Protein AF-A0A5C3NN09-F1 (afdb_monomer_lite)

Secondary structure (DSSP, 8-state):
-PPPP-S-HHHHHHHHHHHHHHHHHT-----HHHHHHHHHHHHHHHTT-HHHHHHHHHHHHHHHHHHHHHHHHHHHIIIIIIHHH--HHHHHHHHHHHHHHHHHHHHHHHHHHHHH-

Structure (mmCIF, N/CA/C/O backbone):
data_AF-A0A5C3NN09-F1
#
_entry.id   AF-A0A5C3NN09-F1
#
loop_
_atom_site.group_PDB
_atom_site.id
_atom_site.type_symbol
_atom_site.label_atom_id
_atom_site.label_alt_id
_atom_site.label_comp_id
_atom_site.label_asym_id
_atom_site.label_entity_id
_atom_site.label_seq_id
_atom_site.pdbx_PDB_ins_code
_atom_site.Cartn_x
_atom_site.Cartn_y
_atom_site.Cartn_z
_atom_site.occupancy
_atom_site.B_iso_or_equiv
_atom_site.auth_seq_id
_atom_site.auth_comp_id
_atom_site.auth_asym_id
_atom_site.auth_atom_id
_atom_site.pdbx_PDB_model_num
ATOM 1 N N . ILE A 1 1 ? 0.045 10.776 -5.995 1.00 55.53 1 ILE A N 1
ATOM 2 C CA . ILE A 1 1 ? 0.591 11.034 -7.346 1.00 55.53 1 ILE A CA 1
ATOM 3 C C . ILE A 1 1 ? 0.920 9.668 -7.919 1.00 55.53 1 ILE A C 1
ATOM 5 O O . ILE A 1 1 ? 1.616 8.939 -7.217 1.00 55.53 1 ILE A O 1
ATOM 9 N N . PRO A 1 2 ? 0.365 9.298 -9.083 1.00 76.50 2 PRO A N 1
ATOM 10 C CA . PRO A 1 2 ? 0.706 8.042 -9.744 1.00 76.50 2 PRO A CA 1
ATOM 11 C C . PRO A 1 2 ? 2.210 7.989 -10.040 1.00 76.50 2 PRO A C 1
ATOM 13 O O . PRO A 1 2 ? 2.828 9.029 -10.286 1.00 76.50 2 PRO A O 1
ATOM 16 N N . ILE A 1 3 ? 2.799 6.794 -9.996 1.00 85.06 3 ILE A N 1
ATOM 17 C CA . ILE A 1 3 ? 4.133 6.551 -10.538 1.00 85.06 3 ILE A CA 1
ATOM 18 C C . ILE A 1 3 ? 4.128 7.056 -11.984 1.00 85.06 3 ILE A C 1
ATOM 20 O O . ILE A 1 3 ? 3.257 6.661 -12.762 1.00 85.06 3 ILE A O 1
ATOM 24 N N . PRO A 1 4 ? 5.021 7.981 -12.350 1.00 85.06 4 PRO A N 1
ATOM 25 C CA . PRO A 1 4 ? 4.963 8.588 -13.667 1.00 85.06 4 PRO A CA 1
ATOM 26 C C . PRO A 1 4 ? 5.201 7.558 -14.768 1.00 85.06 4 PRO A C 1
ATOM 28 O O . PRO A 1 4 ? 6.046 6.677 -14.627 1.00 85.06 4 PRO A O 1
ATOM 31 N N . LEU A 1 5 ? 4.472 7.691 -15.871 1.00 85.50 5 LEU A N 1
ATOM 32 C CA . LEU A 1 5 ? 4.677 6.846 -17.040 1.00 85.50 5 LEU A CA 1
ATOM 33 C C . LEU A 1 5 ? 5.894 7.318 -17.835 1.00 85.50 5 LEU A C 1
ATOM 35 O O . LEU A 1 5 ? 6.319 8.472 -17.742 1.00 85.50 5 LEU A O 1
ATOM 39 N N . THR A 1 6 ? 6.424 6.420 -18.656 1.00 79.50 6 THR A N 1
ATOM 40 C CA . THR A 1 6 ? 7.497 6.734 -19.601 1.00 79.50 6 THR A CA 1
ATOM 41 C C . THR A 1 6 ? 7.031 6.488 -21.031 1.00 79.50 6 THR A C 1
ATOM 43 O O . THR A 1 6 ? 6.105 5.698 -21.238 1.00 79.50 6 THR A O 1
A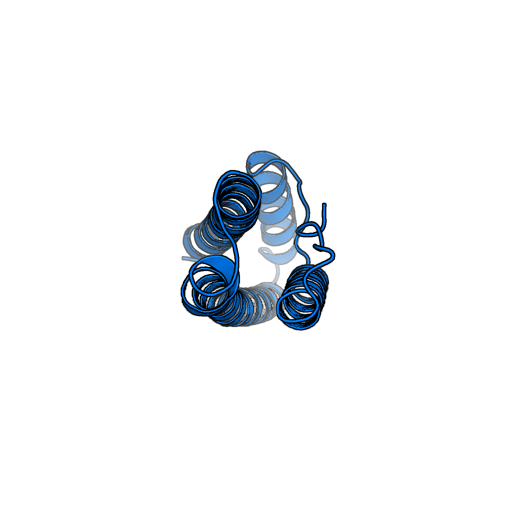TOM 46 N N . PRO A 1 7 ? 7.697 7.100 -22.025 1.00 76.94 7 PRO A N 1
ATOM 47 C CA . PRO A 1 7 ? 7.468 6.778 -23.429 1.00 76.94 7 PRO A CA 1
ATOM 48 C C . PRO A 1 7 ? 8.008 5.396 -23.834 1.00 76.94 7 PRO A C 1
ATOM 50 O O . PRO A 1 7 ? 7.769 4.963 -24.960 1.00 76.94 7 PRO A O 1
ATOM 53 N N . ASN A 1 8 ? 8.750 4.698 -22.964 1.00 80.38 8 ASN A N 1
ATOM 54 C CA . ASN A 1 8 ? 9.213 3.349 -23.255 1.00 80.38 8 ASN A CA 1
ATOM 55 C C . ASN A 1 8 ? 8.046 2.361 -23.099 1.00 80.38 8 ASN A C 1
ATOM 57 O O . ASN A 1 8 ? 7.681 1.952 -21.999 1.00 80.38 8 ASN A O 1
ATOM 61 N N . VAL A 1 9 ? 7.503 1.947 -24.244 1.00 78.19 9 VAL A N 1
ATOM 62 C CA . VAL A 1 9 ? 6.335 1.061 -24.360 1.00 78.19 9 VAL A CA 1
ATOM 63 C C . VAL A 1 9 ? 6.478 -0.267 -23.616 1.00 78.19 9 VAL A C 1
ATOM 65 O O . VAL A 1 9 ? 5.471 -0.838 -23.207 1.00 78.19 9 VAL A O 1
ATOM 68 N N . LYS A 1 10 ? 7.710 -0.754 -23.400 1.00 79.62 10 LYS A N 1
ATOM 69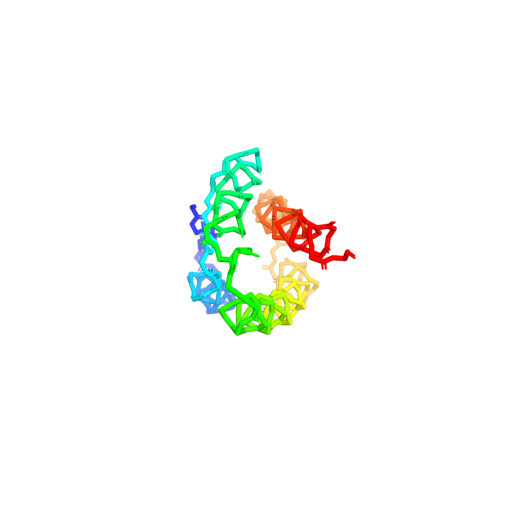 C CA . LYS A 1 10 ? 7.955 -2.003 -22.662 1.00 79.62 10 LYS A CA 1
ATOM 70 C C . LYS A 1 10 ? 7.673 -1.871 -21.167 1.00 79.62 10 LYS A C 1
ATOM 72 O O . LYS A 1 10 ? 7.406 -2.872 -20.514 1.00 79.62 10 LYS A O 1
ATOM 77 N N . ILE A 1 11 ? 7.715 -0.650 -20.637 1.00 83.69 11 ILE A N 1
ATOM 78 C CA . ILE A 1 11 ? 7.532 -0.377 -19.208 1.00 83.69 11 ILE A CA 1
ATOM 79 C C . ILE A 1 11 ? 6.259 0.419 -18.916 1.00 83.69 11 ILE A C 1
ATOM 81 O O . ILE A 1 11 ? 5.820 0.462 -17.772 1.00 83.69 11 ILE A O 1
ATOM 85 N N . THR A 1 12 ? 5.627 1.017 -19.932 1.00 88.12 12 THR A N 1
ATOM 86 C CA . THR A 1 12 ? 4.365 1.753 -19.772 1.00 88.12 12 THR A CA 1
ATOM 87 C C . THR A 1 12 ? 3.263 0.868 -19.190 1.00 88.12 12 THR A C 1
ATOM 89 O O . THR A 1 12 ? 2.701 1.227 -18.161 1.00 88.12 12 THR A O 1
ATOM 92 N N . ALA A 1 13 ? 3.005 -0.305 -19.778 1.00 88.19 13 ALA A N 1
ATOM 93 C CA . ALA A 1 13 ? 1.940 -1.197 -19.311 1.00 88.19 13 ALA A CA 1
ATOM 94 C C . ALA A 1 13 ? 2.165 -1.716 -17.869 1.00 88.19 13 ALA A C 1
ATOM 96 O O . ALA A 1 13 ? 1.237 -1.626 -17.062 1.00 88.19 13 ALA A O 1
ATOM 97 N N . PRO A 1 14 ? 3.377 -2.169 -17.477 1.00 88.94 14 PRO A N 1
ATOM 98 C CA . PRO A 1 14 ? 3.671 -2.478 -16.074 1.00 88.94 14 PRO A CA 1
ATOM 99 C C . PRO A 1 14 ? 3.427 -1.306 -15.111 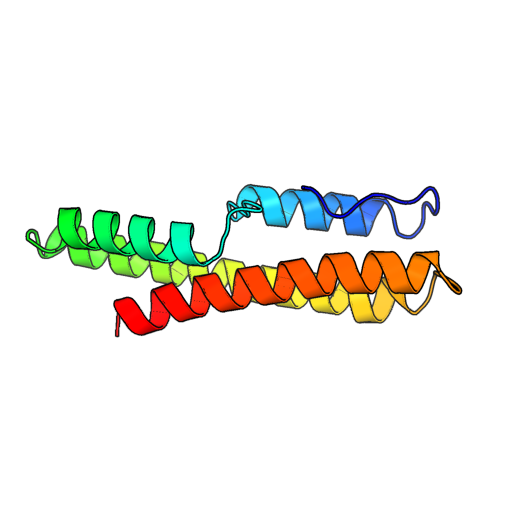1.00 88.94 14 PRO A C 1
ATOM 101 O O . PRO A 1 14 ? 2.881 -1.499 -14.027 1.00 88.94 14 PRO A O 1
ATOM 104 N N . LEU A 1 15 ? 3.795 -0.079 -15.499 1.00 90.00 15 LEU A N 1
ATOM 105 C CA . LEU A 1 15 ? 3.593 1.110 -14.663 1.00 90.00 15 LEU A CA 1
ATOM 106 C C . LEU A 1 15 ? 2.118 1.523 -14.567 1.00 90.00 15 LEU A C 1
ATOM 108 O O . LEU A 1 15 ? 1.685 2.005 -13.520 1.00 90.00 15 LEU A O 1
ATOM 112 N N . GLU A 1 16 ? 1.334 1.342 -15.629 1.00 91.69 16 GLU A N 1
ATOM 113 C CA . GLU A 1 16 ? -0.117 1.553 -15.610 1.00 91.69 16 GLU A CA 1
ATOM 114 C C . GLU A 1 16 ? -0.806 0.565 -14.672 1.00 91.69 16 GLU A C 1
ATOM 116 O O . GLU A 1 16 ? -1.559 0.991 -13.796 1.00 91.69 16 GLU A O 1
ATOM 121 N N . SER A 1 17 ? -0.472 -0.723 -14.785 1.00 91.69 17 SER A N 1
ATOM 122 C CA . SER A 1 17 ? -0.990 -1.756 -13.888 1.00 91.69 17 SER A CA 1
ATOM 123 C C . SER A 1 17 ? -0.609 -1.477 -12.432 1.00 91.69 17 SER A C 1
ATOM 125 O O . SER A 1 17 ? -1.473 -1.503 -11.557 1.00 91.69 17 SER A O 1
ATOM 127 N N . LEU A 1 18 ? 0.644 -1.094 -12.159 1.00 92.69 18 LEU A N 1
ATOM 128 C CA . LEU A 1 18 ? 1.064 -0.718 -10.807 1.00 92.69 18 LEU A CA 1
ATOM 129 C C . LEU A 1 18 ? 0.264 0.478 -10.267 1.00 92.69 18 LEU A C 1
ATOM 131 O O . LEU A 1 18 ? -0.136 0.494 -9.103 1.00 92.69 18 LEU A O 1
ATOM 135 N N . ASN A 1 19 ? 0.015 1.489 -11.099 1.00 93.12 19 ASN A N 1
ATOM 136 C CA . ASN A 1 19 ? -0.786 2.650 -10.715 1.00 93.12 19 ASN A CA 1
ATOM 137 C C . ASN A 1 19 ? -2.247 2.306 -10.426 1.00 93.12 19 ASN A C 1
ATOM 139 O O . ASN A 1 19 ? -2.859 2.925 -9.551 1.00 93.12 19 ASN A O 1
ATOM 143 N N . GLU A 1 20 ? -2.811 1.355 -11.162 1.00 92.88 20 GLU A N 1
ATOM 144 C CA . GLU A 1 20 ? -4.145 0.833 -10.901 1.00 92.88 20 GLU A CA 1
ATOM 145 C C . GLU A 1 20 ? -4.186 0.077 -9.571 1.00 92.88 20 GLU A C 1
ATOM 147 O O . GLU A 1 20 ? -5.015 0.402 -8.721 1.00 92.88 20 GLU A O 1
ATOM 152 N N . SER A 1 21 ? -3.233 -0.825 -9.322 1.00 93.31 21 SER A N 1
ATOM 153 C CA . SER A 1 21 ? -3.133 -1.552 -8.051 1.00 93.31 21 SER A CA 1
ATOM 154 C C . SER A 1 21 ? -2.957 -0.606 -6.860 1.00 93.31 21 SER A C 1
ATOM 156 O O . SER A 1 21 ? -3.655 -0.735 -5.856 1.00 93.31 21 SER A O 1
ATOM 158 N N . LEU A 1 22 ? -2.111 0.423 -6.995 1.00 93.38 22 LEU A N 1
ATOM 159 C CA . LEU A 1 22 ? -1.960 1.486 -5.996 1.00 93.38 22 LEU A CA 1
ATOM 160 C C . LEU A 1 22 ? -3.286 2.188 -5.695 1.00 93.38 22 LEU A C 1
ATOM 162 O O . LEU A 1 22 ? -3.613 2.448 -4.537 1.00 93.38 22 LEU A O 1
ATOM 166 N N . ARG A 1 23 ? -4.053 2.518 -6.737 1.00 92.88 23 ARG A N 1
ATOM 167 C CA . ARG A 1 23 ? -5.346 3.189 -6.590 1.00 92.88 23 ARG A CA 1
ATOM 168 C C . ARG A 1 23 ? -6.367 2.286 -5.908 1.00 92.88 23 ARG A C 1
ATOM 170 O O . ARG A 1 23 ? -7.042 2.756 -4.997 1.00 92.88 23 ARG A O 1
ATOM 177 N N . ASN A 1 24 ? -6.447 1.024 -6.316 1.00 92.44 24 ASN A N 1
ATOM 178 C CA . ASN A 1 24 ? -7.384 0.047 -5.763 1.00 92.44 24 ASN A CA 1
ATOM 179 C C . ASN A 1 24 ? -7.096 -0.244 -4.288 1.00 92.44 24 ASN A C 1
ATOM 181 O O . ASN A 1 24 ? -8.024 -0.373 -3.497 1.00 92.44 24 ASN A O 1
ATOM 185 N N . TRP A 1 25 ? -5.821 -0.249 -3.898 1.00 94.31 25 TRP A N 1
ATOM 186 C CA . TRP A 1 25 ? -5.415 -0.376 -2.499 1.00 94.31 25 TRP A CA 1
ATOM 187 C C . TRP A 1 25 ? -5.718 0.879 -1.653 1.00 94.31 25 TRP A C 1
ATOM 189 O O . TRP A 1 25 ? -5.724 0.830 -0.425 1.00 94.31 25 TRP A O 1
ATOM 199 N N . GLY A 1 26 ? -5.997 2.023 -2.289 1.00 91.25 26 GLY A N 1
ATOM 200 C CA . GLY A 1 26 ? -6.262 3.291 -1.603 1.00 91.25 26 GLY A CA 1
ATOM 201 C C . GLY A 1 26 ? -4.997 4.100 -1.305 1.00 91.25 26 GLY A C 1
ATOM 202 O O . GLY A 1 26 ? -4.959 4.887 -0.356 1.00 91.25 26 GLY A O 1
ATOM 203 N N . TYR A 1 27 ? -3.937 3.936 -2.101 1.00 89.88 27 TYR A N 1
ATOM 204 C CA . TYR A 1 27 ? -2.704 4.695 -1.924 1.00 89.88 27 TYR A CA 1
ATOM 205 C C . TYR A 1 27 ? -2.925 6.197 -2.147 1.00 89.88 27 TYR A C 1
ATOM 207 O O . TYR A 1 27 ? -3.051 6.703 -3.265 1.00 89.88 27 TYR A O 1
ATOM 215 N N . THR A 1 28 ? -2.884 6.938 -1.047 1.00 84.25 28 THR A N 1
ATOM 216 C CA . THR A 1 28 ? -2.797 8.396 -1.034 1.00 84.25 28 THR A CA 1
ATOM 217 C C . THR A 1 28 ? -1.352 8.840 -0.814 1.00 84.25 28 THR A C 1
ATOM 219 O O . THR A 1 28 ? -0.601 8.225 -0.054 1.00 84.25 28 THR A O 1
ATOM 222 N N . ASN A 1 29 ? -0.962 9.961 -1.434 1.00 75.94 29 ASN A N 1
ATOM 223 C CA . ASN A 1 29 ? 0.346 10.592 -1.196 1.00 75.94 29 ASN A CA 1
ATOM 224 C C . ASN A 1 29 ? 0.372 11.417 0.103 1.00 75.94 29 ASN A C 1
ATOM 226 O O . ASN A 1 29 ? 1.206 12.311 0.242 1.00 75.94 29 ASN A O 1
ATOM 230 N N . GLU A 1 30 ? -0.576 11.161 0.998 1.00 72.06 30 GLU A N 1
ATOM 231 C CA . GLU A 1 30 ? -0.693 11.847 2.273 1.00 72.06 30 GLU A CA 1
ATOM 232 C C . GLU A 1 30 ? 0.542 11.610 3.133 1.00 72.06 30 GLU A C 1
ATOM 234 O O . GLU A 1 30 ? 1.284 10.633 2.969 1.00 72.06 30 GLU A O 1
ATOM 239 N N . ASP A 1 31 ? 0.763 12.555 4.039 1.00 77.81 31 ASP A N 1
ATOM 240 C CA . ASP A 1 31 ? 1.799 12.434 5.042 1.00 77.81 31 ASP A CA 1
ATOM 241 C C . ASP A 1 31 ? 1.515 11.218 5.947 1.00 77.81 31 ASP A C 1
ATOM 243 O O . ASP A 1 31 ? 0.372 11.052 6.395 1.00 77.81 31 ASP A O 1
ATOM 247 N N . PRO A 1 32 ? 2.523 10.376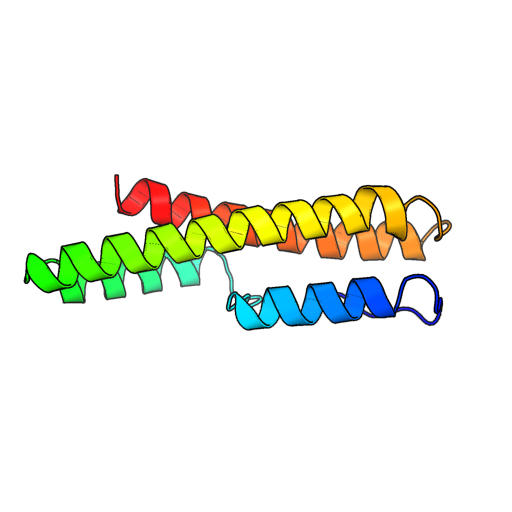 6.243 1.00 77.00 32 PRO A N 1
ATOM 248 C CA . PRO A 1 32 ? 2.365 9.209 7.108 1.00 77.00 32 PRO A CA 1
ATOM 249 C C . PRO A 1 32 ? 1.691 9.510 8.460 1.00 77.00 32 PRO A C 1
ATOM 251 O O . PRO A 1 32 ? 0.909 8.695 8.952 1.00 77.00 32 PRO A O 1
ATOM 254 N N . SER A 1 33 ? 1.901 10.705 9.033 1.00 82.25 33 SER A N 1
ATOM 255 C CA . SER A 1 33 ? 1.273 11.084 10.308 1.00 82.25 33 SER A CA 1
ATOM 256 C C . SER A 1 33 ? -0.247 11.280 10.205 1.00 82.25 33 SER A C 1
ATOM 258 O O . SER A 1 33 ? -0.981 10.990 11.156 1.00 82.25 33 SER A O 1
ATOM 260 N N . GLY A 1 34 ? -0.740 11.715 9.040 1.00 88.06 34 GLY A N 1
ATOM 261 C CA . GLY A 1 34 ? -2.168 11.883 8.770 1.00 88.06 34 GLY A CA 1
ATOM 262 C C . GLY A 1 34 ? -2.911 10.549 8.738 1.00 88.06 34 GLY A C 1
ATOM 263 O O . GLY A 1 34 ? -4.029 10.450 9.254 1.00 88.06 34 GLY A O 1
ATOM 264 N N . PHE A 1 35 ? -2.260 9.508 8.212 1.00 91.31 35 PHE A N 1
ATOM 265 C CA . PHE A 1 35 ? -2.809 8.156 8.190 1.00 91.31 35 PHE A CA 1
ATOM 266 C C . PHE A 1 35 ? -2.982 7.598 9.606 1.00 91.31 35 PHE A C 1
ATOM 268 O O . PHE A 1 35 ? -4.091 7.220 9.968 1.00 91.31 35 PHE A O 1
ATOM 275 N N . LEU A 1 36 ? -1.934 7.634 10.440 1.00 92.62 36 LEU A N 1
ATOM 276 C CA . LEU A 1 36 ? -1.994 7.118 11.816 1.00 92.62 36 LEU A CA 1
ATOM 277 C C . LEU A 1 36 ? -3.123 7.764 12.629 1.00 92.62 36 LEU A C 1
ATOM 279 O O . LEU A 1 36 ? -3.865 7.083 13.338 1.00 92.62 36 LEU A O 1
ATOM 283 N N . LYS A 1 37 ? -3.269 9.089 12.525 1.00 92.69 37 LYS A N 1
ATOM 284 C CA . LYS A 1 37 ? -4.332 9.819 13.225 1.00 92.69 37 LYS A CA 1
ATOM 285 C C . LYS A 1 37 ? -5.724 9.383 12.762 1.00 92.69 37 LYS A C 1
ATOM 287 O O . LYS A 1 37 ? -6.616 9.231 13.596 1.00 92.69 37 LYS A O 1
ATOM 292 N N . SER A 1 38 ? -5.906 9.200 11.457 1.00 92.50 38 SER A N 1
ATOM 293 C CA . SER A 1 38 ? -7.185 8.784 10.870 1.00 92.50 38 SER A CA 1
ATOM 294 C C . SER A 1 38 ? -7.519 7.342 11.247 1.00 92.50 38 SER A C 1
ATOM 296 O O . SER A 1 38 ? -8.612 7.088 11.744 1.00 92.50 38 SER A O 1
ATOM 298 N N . PHE A 1 39 ? -6.539 6.442 11.161 1.00 94.50 39 PHE A N 1
ATOM 299 C CA . PHE A 1 39 ? -6.685 5.045 11.553 1.00 94.50 39 PHE A CA 1
ATOM 300 C C . PHE A 1 39 ? -7.079 4.892 13.026 1.00 94.50 39 PHE A C 1
ATOM 302 O O . PHE A 1 39 ? -8.047 4.210 13.346 1.00 94.50 39 PHE A O 1
ATOM 309 N N . ARG A 1 40 ? -6.398 5.598 13.940 1.00 94.94 40 ARG A N 1
ATOM 310 C CA . ARG A 1 40 ? -6.756 5.583 15.370 1.00 94.94 40 ARG A CA 1
ATOM 311 C C . ARG A 1 40 ? -8.171 6.091 15.629 1.00 94.94 40 ARG A C 1
ATOM 313 O O . ARG A 1 40 ? -8.834 5.606 16.541 1.00 94.94 40 ARG A O 1
ATOM 320 N N . LYS A 1 41 ? -8.632 7.072 14.850 1.00 95.75 41 LYS A N 1
ATOM 321 C CA . LYS A 1 41 ? -10.002 7.579 14.947 1.00 95.75 41 LYS A CA 1
ATOM 322 C C . LYS A 1 41 ? -11.014 6.529 14.482 1.00 95.75 41 LYS A C 1
ATOM 324 O O . LYS A 1 41 ? -12.009 6.351 15.172 1.00 95.75 41 LYS A O 1
ATOM 329 N N . GLU A 1 42 ? -10.761 5.852 13.362 1.00 95.44 42 GLU A N 1
ATOM 330 C CA . GLU A 1 42 ? -11.594 4.733 12.890 1.00 95.44 42 GLU A CA 1
ATOM 331 C C . GLU A 1 42 ? -11.663 3.621 13.944 1.00 95.44 42 GLU A C 1
ATOM 333 O O . GLU A 1 42 ? -12.753 3.228 14.350 1.00 95.44 42 GLU A O 1
ATOM 338 N N . LEU A 1 43 ? -10.510 3.188 14.465 1.00 95.94 43 LEU A N 1
ATOM 339 C CA . LEU A 1 43 ? -10.432 2.146 15.490 1.00 95.94 43 LEU A CA 1
ATOM 340 C C . LEU A 1 43 ? -11.216 2.528 16.756 1.00 95.94 43 LEU A C 1
ATOM 342 O O . LEU A 1 43 ? -11.990 1.729 17.274 1.00 95.94 43 LEU A O 1
ATOM 346 N N . ALA A 1 44 ? -11.077 3.768 17.230 1.00 96.31 44 ALA A N 1
ATOM 347 C CA . ALA A 1 44 ? -11.810 4.253 18.399 1.00 96.31 44 ALA A CA 1
ATOM 348 C C . ALA A 1 44 ? -13.335 4.331 18.190 1.00 96.31 44 ALA A C 1
ATOM 350 O O . ALA A 1 44 ? -14.079 4.306 19.166 1.00 96.31 44 ALA A O 1
ATOM 351 N N . GLN A 1 45 ? -13.813 4.451 16.946 1.00 96.00 45 GLN A N 1
ATOM 352 C CA . GLN A 1 45 ? -15.249 4.467 16.644 1.00 96.00 45 GLN A CA 1
ATOM 353 C C . GLN A 1 45 ? -15.878 3.075 16.719 1.00 96.00 45 GLN A C 1
ATOM 355 O O . GLN A 1 45 ? -17.051 2.967 17.067 1.00 96.00 45 GLN A O 1
ATOM 360 N N . VAL A 1 46 ? -15.111 2.029 16.405 1.00 95.81 46 VAL A N 1
ATOM 361 C CA . VAL A 1 46 ? -15.596 0.640 16.393 1.00 95.81 46 VAL A CA 1
ATOM 362 C C . VAL A 1 46 ? -15.232 -0.135 17.660 1.00 95.81 46 VAL A C 1
ATOM 364 O O . VAL A 1 46 ? -15.829 -1.169 17.926 1.00 95.81 46 VAL A O 1
ATOM 367 N N . SER A 1 47 ? -14.305 0.366 18.484 1.00 93.31 47 SER A N 1
ATOM 368 C CA . SER A 1 47 ? -13.773 -0.356 19.651 1.00 93.31 47 SER A CA 1
ATOM 369 C C . SER A 1 47 ? -14.793 -0.649 20.754 1.00 93.31 47 SER A C 1
ATOM 371 O O . SER A 1 47 ? -14.574 -1.548 21.563 1.00 93.31 47 SER A O 1
ATOM 373 N N . ALA A 1 48 ? -15.897 0.101 20.810 1.00 94.69 48 ALA A N 1
ATOM 374 C CA . ALA A 1 48 ? -16.951 -0.098 21.802 1.00 94.69 48 ALA A CA 1
ATOM 375 C C . ALA A 1 48 ? -17.901 -1.263 21.463 1.00 94.69 48 ALA A C 1
ATOM 377 O O . ALA A 1 48 ? -18.598 -1.745 22.356 1.00 94.69 48 ALA A O 1
ATOM 378 N N . ASP A 1 49 ? -17.936 -1.708 20.203 1.00 96.50 49 ASP A N 1
ATOM 379 C CA . ASP A 1 49 ? -18.759 -2.826 19.740 1.00 96.50 49 ASP A CA 1
ATOM 380 C C . ASP A 1 49 ? -17.852 -4.008 19.353 1.00 96.50 49 ASP A C 1
ATOM 382 O O . ASP A 1 49 ? -17.157 -3.943 18.336 1.00 96.50 49 ASP A O 1
ATOM 386 N N . PRO A 1 50 ? -17.854 -5.109 20.129 1.00 94.62 50 PRO A N 1
ATOM 387 C CA . PRO A 1 50 ? -17.008 -6.266 19.855 1.00 94.62 50 PRO A CA 1
ATOM 388 C C . PRO A 1 50 ? -17.221 -6.892 18.472 1.00 94.62 50 PRO A C 1
ATOM 390 O O . PRO A 1 50 ? -16.266 -7.403 17.890 1.00 94.62 50 PRO A O 1
ATOM 393 N N . VAL A 1 51 ? -18.447 -6.871 17.937 1.00 97.00 51 VAL A N 1
ATOM 394 C CA . VAL A 1 51 ? -18.732 -7.452 16.616 1.00 97.00 51 VAL A CA 1
ATOM 395 C C . VAL A 1 51 ? -18.144 -6.558 15.531 1.00 97.00 51 VAL A C 1
ATOM 397 O O . VAL A 1 51 ? -17.399 -7.041 14.677 1.00 97.00 51 VAL A O 1
ATOM 400 N N . ALA A 1 52 ? -18.401 -5.251 15.619 1.00 96.56 52 ALA A N 1
ATOM 401 C CA . ALA A 1 52 ? -17.845 -4.275 14.686 1.00 96.56 52 ALA A CA 1
ATOM 402 C C . ALA A 1 52 ? -16.309 -4.251 14.726 1.00 96.56 52 ALA A C 1
ATOM 404 O O . ALA A 1 52 ? -15.667 -4.137 13.683 1.00 96.56 52 ALA A O 1
ATOM 405 N N . LEU A 1 53 ? -15.709 -4.401 15.911 1.00 96.25 53 LEU A N 1
ATOM 406 C CA . LEU A 1 53 ? -14.260 -4.469 16.075 1.00 96.25 53 LEU A CA 1
ATOM 407 C C . LEU A 1 53 ? -13.661 -5.696 15.372 1.00 96.25 53 LEU A C 1
ATOM 409 O O . LEU A 1 53 ? -12.668 -5.560 14.661 1.00 96.25 53 LEU A O 1
ATOM 413 N N . VAL A 1 54 ? -14.266 -6.879 15.519 1.00 96.94 54 VAL A N 1
ATOM 414 C CA . VAL A 1 54 ? -13.789 -8.103 14.849 1.00 96.94 54 VAL A CA 1
ATOM 415 C C . VAL A 1 54 ? -13.893 -7.988 13.327 1.00 96.94 54 VAL A C 1
ATOM 417 O O . VAL A 1 54 ? -12.969 -8.384 12.617 1.00 96.94 54 VAL A O 1
ATOM 420 N N . GLU A 1 55 ? -14.997 -7.450 12.808 1.00 97.38 55 GLU A N 1
ATOM 421 C CA . GLU A 1 55 ? -15.155 -7.227 11.365 1.00 97.38 55 GLU A CA 1
ATOM 422 C C . GLU A 1 55 ? -14.154 -6.196 10.836 1.00 97.38 55 GLU A C 1
ATOM 424 O O . GLU A 1 55 ? -13.569 -6.393 9.770 1.00 97.38 55 GLU A O 1
ATOM 429 N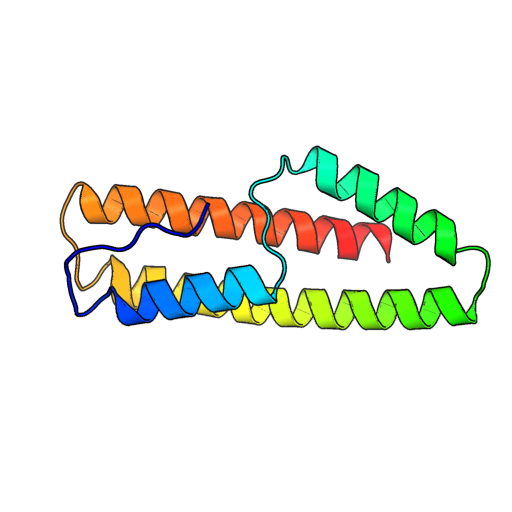 N . PHE A 1 56 ? -13.908 -5.133 11.604 1.00 96.75 56 PHE A N 1
ATOM 430 C CA . PHE A 1 56 ? -12.907 -4.127 11.274 1.00 96.75 56 PHE A CA 1
ATOM 431 C C . PHE A 1 56 ? -11.500 -4.725 11.216 1.00 96.75 56 PHE A C 1
ATOM 433 O O . PHE A 1 56 ? -10.807 -4.504 10.226 1.00 96.75 56 PHE A O 1
ATOM 440 N N . ILE A 1 57 ? -11.092 -5.507 12.223 1.00 96.81 57 ILE A N 1
ATOM 441 C CA . ILE A 1 57 ? -9.778 -6.168 12.253 1.00 96.81 57 ILE A CA 1
ATOM 442 C C . ILE A 1 57 ? -9.603 -7.043 11.011 1.00 96.81 57 ILE A C 1
ATOM 444 O O . ILE A 1 57 ? -8.665 -6.819 10.254 1.00 96.81 57 ILE A O 1
ATOM 448 N N . LYS A 1 58 ? -10.562 -7.931 10.715 1.00 97.00 58 LYS A N 1
ATOM 449 C CA . LYS A 1 58 ? -10.507 -8.799 9.523 1.00 97.00 58 LYS A CA 1
ATOM 450 C C . LYS A 1 58 ? -10.396 -8.015 8.220 1.00 97.00 58 LYS A C 1
ATOM 452 O O . LYS A 1 58 ? -9.651 -8.391 7.319 1.00 97.00 58 LYS A O 1
ATOM 457 N N . ALA A 1 59 ? -11.148 -6.921 8.098 1.00 96.94 59 ALA A N 1
ATOM 458 C CA . ALA A 1 59 ? -11.085 -6.072 6.914 1.00 96.94 59 ALA A CA 1
ATOM 459 C C . ALA A 1 59 ? -9.714 -5.392 6.770 1.00 96.94 59 ALA A C 1
ATOM 461 O O . ALA A 1 59 ? -9.230 -5.218 5.652 1.00 96.94 59 ALA A O 1
ATOM 462 N N . LYS A 1 60 ? -9.084 -5.004 7.884 1.00 96.62 60 LYS A N 1
ATOM 463 C CA . LYS A 1 60 ? -7.748 -4.402 7.881 1.00 96.62 60 LYS A CA 1
ATOM 464 C C . LYS A 1 60 ? -6.646 -5.436 7.644 1.00 96.62 60 LYS A C 1
ATOM 466 O O . LYS A 1 60 ? -5.733 -5.121 6.892 1.00 96.62 60 LYS A O 1
ATOM 471 N N . GLU A 1 61 ? -6.762 -6.653 8.169 1.00 96.25 61 GLU A N 1
ATOM 472 C CA . GLU A 1 61 ? -5.864 -7.777 7.852 1.00 96.25 61 GLU A CA 1
ATOM 473 C C . GLU A 1 61 ? -5.882 -8.083 6.348 1.00 96.25 61 GLU A C 1
ATOM 475 O O . GLU A 1 61 ? -4.840 -8.047 5.701 1.00 96.25 61 GLU A O 1
ATOM 480 N N . ALA A 1 62 ? -7.066 -8.241 5.746 1.00 96.62 62 ALA A N 1
ATOM 481 C CA . ALA A 1 62 ? -7.192 -8.453 4.300 1.00 96.62 62 ALA A CA 1
ATOM 482 C C . ALA A 1 62 ? -6.623 -7.281 3.473 1.00 96.62 62 ALA A C 1
ATOM 484 O O . ALA A 1 62 ? -6.085 -7.464 2.380 1.00 96.62 62 ALA A O 1
ATOM 485 N N . TRP A 1 63 ? -6.735 -6.052 3.985 1.00 96.62 63 TRP A N 1
ATOM 486 C CA . TRP A 1 63 ? -6.135 -4.875 3.358 1.00 96.62 63 TRP A CA 1
ATOM 487 C C . TRP A 1 63 ? -4.599 -4.869 3.456 1.00 96.62 63 TRP A C 1
ATOM 489 O O . TRP A 1 63 ? -3.937 -4.445 2.504 1.00 96.62 63 TRP A O 1
ATOM 499 N N . VAL A 1 64 ? -4.028 -5.359 4.563 1.00 97.06 64 VAL A N 1
ATOM 500 C CA . VAL A 1 64 ? -2.578 -5.566 4.729 1.00 97.06 64 VAL A CA 1
ATOM 501 C C . VAL A 1 64 ? -2.086 -6.651 3.769 1.00 97.06 64 VAL A C 1
ATOM 503 O O . VAL A 1 64 ? -1.155 -6.387 3.016 1.00 97.06 64 VAL A O 1
ATOM 506 N N . GLU A 1 65 ? -2.768 -7.796 3.674 1.00 96.12 65 GLU A N 1
ATOM 507 C CA . GLU A 1 65 ? -2.429 -8.864 2.715 1.00 96.12 65 GLU A CA 1
ATOM 508 C C . GLU A 1 65 ? -2.429 -8.358 1.261 1.00 96.12 65 GLU A C 1
ATOM 510 O O . GLU A 1 65 ? -1.519 -8.639 0.480 1.00 96.12 65 GLU A O 1
ATOM 515 N N . ALA A 1 66 ? -3.420 -7.542 0.887 1.00 96.06 66 ALA A N 1
ATOM 516 C CA . ALA A 1 66 ? -3.443 -6.894 -0.425 1.00 96.06 66 ALA A CA 1
ATOM 517 C C . ALA A 1 66 ? -2.270 -5.910 -0.623 1.00 96.06 66 ALA A C 1
ATOM 519 O O . ALA A 1 66 ? -1.825 -5.691 -1.752 1.00 96.06 66 ALA A O 1
ATOM 520 N N . GLY A 1 67 ? -1.778 -5.310 0.464 1.00 96.00 67 GLY A N 1
ATOM 521 C CA . GLY A 1 67 ? -0.595 -4.453 0.479 1.00 96.00 67 GLY A CA 1
ATOM 522 C C . GLY A 1 67 ? 0.697 -5.227 0.227 1.00 96.00 67 GLY A C 1
ATOM 523 O O . GLY A 1 67 ? 1.529 -4.755 -0.546 1.00 96.00 67 GLY A O 1
ATOM 524 N N . ASP A 1 68 ? 0.837 -6.430 0.783 1.00 96.44 68 ASP A N 1
ATOM 525 C CA . ASP A 1 68 ? 1.992 -7.302 0.524 1.00 96.44 68 ASP A CA 1
ATOM 526 C C . ASP A 1 68 ? 2.082 -7.687 -0.957 1.00 96.44 68 ASP A C 1
ATOM 528 O O . ASP A 1 68 ? 3.114 -7.477 -1.595 1.00 96.44 68 ASP A O 1
ATOM 532 N N . VAL A 1 69 ? 0.969 -8.118 -1.561 1.00 95.19 69 VAL A N 1
ATOM 533 C CA . VAL A 1 69 ? 0.912 -8.427 -3.005 1.00 95.19 69 VAL A CA 1
ATOM 534 C C . VAL A 1 69 ? 1.283 -7.205 -3.864 1.00 95.19 69 VAL A C 1
ATOM 536 O O . VAL A 1 69 ? 1.921 -7.317 -4.920 1.00 95.19 69 VAL A O 1
ATOM 539 N N . LEU A 1 70 ? 0.902 -6.004 -3.421 1.00 95.44 70 LEU A N 1
ATOM 540 C CA . LEU A 1 70 ? 1.271 -4.753 -4.082 1.00 95.44 70 LEU A CA 1
ATOM 541 C C . LEU A 1 70 ? 2.775 -4.459 -3.956 1.00 95.44 70 LEU A C 1
ATOM 543 O O . LEU A 1 70 ? 3.383 -4.005 -4.930 1.00 95.44 70 LEU A O 1
ATOM 547 N N . LEU A 1 71 ? 3.385 -4.728 -2.800 1.00 95.81 71 LEU A N 1
ATOM 548 C CA . LEU A 1 71 ? 4.829 -4.588 -2.595 1.00 95.81 71 LEU A CA 1
ATOM 549 C C . LEU A 1 71 ? 5.623 -5.574 -3.460 1.00 95.81 71 LEU A C 1
ATOM 551 O O . LEU A 1 71 ? 6.602 -5.160 -4.083 1.00 95.81 71 LEU A O 1
ATOM 555 N N . ASP A 1 72 ? 5.156 -6.814 -3.607 1.00 94.62 72 ASP A N 1
ATOM 556 C CA . ASP A 1 72 ? 5.748 -7.794 -4.529 1.00 94.62 72 ASP A CA 1
ATOM 557 C C . ASP A 1 72 ? 5.698 -7.299 -5.980 1.00 94.62 72 ASP A C 1
ATOM 559 O O . ASP A 1 72 ? 6.683 -7.361 -6.722 1.00 94.62 72 ASP A O 1
ATOM 563 N N . THR A 1 73 ? 4.565 -6.716 -6.380 1.00 92.31 73 THR A N 1
ATOM 564 C CA . THR A 1 73 ? 4.409 -6.108 -7.710 1.00 92.31 73 THR A CA 1
ATOM 565 C C . THR A 1 73 ? 5.385 -4.943 -7.908 1.00 92.31 73 THR A C 1
ATOM 567 O O . THR A 1 73 ? 5.996 -4.807 -8.971 1.00 92.31 73 THR A O 1
ATOM 570 N N . MET A 1 74 ? 5.577 -4.099 -6.889 1.00 94.00 74 MET A N 1
ATOM 571 C CA . MET A 1 74 ? 6.564 -3.014 -6.928 1.00 94.00 74 MET A CA 1
ATOM 572 C C . MET A 1 74 ? 7.993 -3.536 -7.042 1.00 94.00 74 MET A C 1
ATOM 574 O O . MET A 1 74 ? 8.784 -2.971 -7.799 1.00 94.00 74 MET A O 1
ATOM 578 N N . GLN A 1 75 ? 8.323 -4.601 -6.312 1.00 92.81 75 GLN A N 1
ATOM 579 C CA . GLN A 1 75 ? 9.626 -5.247 -6.388 1.00 92.81 75 GLN A CA 1
ATOM 580 C C . GLN A 1 75 ? 9.877 -5.810 -7.787 1.00 92.81 75 GLN A C 1
ATOM 582 O O . GLN A 1 75 ? 10.952 -5.575 -8.334 1.00 92.81 75 GLN A O 1
ATOM 587 N N . TYR A 1 76 ? 8.889 -6.471 -8.396 1.00 90.31 76 TYR A N 1
ATOM 588 C CA . TYR A 1 76 ? 8.978 -6.942 -9.779 1.00 90.31 76 TYR A CA 1
ATOM 589 C C . TYR A 1 76 ? 9.228 -5.787 -10.761 1.00 90.31 76 TYR A C 1
ATOM 591 O O . TYR A 1 76 ? 10.149 -5.844 -11.573 1.00 90.31 76 TYR A O 1
ATOM 599 N N . VAL A 1 77 ? 8.469 -4.690 -10.647 1.00 88.69 77 VAL A N 1
ATOM 600 C CA . VAL A 1 77 ? 8.662 -3.501 -11.497 1.00 88.69 77 VAL A CA 1
ATOM 601 C C . VAL A 1 77 ? 10.059 -2.898 -11.314 1.00 88.69 77 VAL A C 1
ATOM 603 O O . VAL A 1 77 ? 10.683 -2.471 -12.284 1.00 88.69 77 VAL A O 1
ATOM 606 N N . LEU A 1 78 ? 10.584 -2.860 -10.092 1.00 88.25 78 LEU A N 1
ATOM 607 C CA . LEU A 1 78 ? 11.930 -2.351 -9.842 1.00 88.25 78 LEU A CA 1
ATOM 608 C C . LEU A 1 78 ? 13.015 -3.280 -10.395 1.00 88.25 78 LEU A C 1
ATOM 610 O O . LEU A 1 78 ? 13.927 -2.801 -11.069 1.00 88.25 78 LEU A O 1
ATOM 614 N N . GLY A 1 79 ? 12.904 -4.577 -10.113 1.00 84.50 79 GLY A N 1
ATOM 615 C CA . GLY A 1 79 ? 13.912 -5.592 -10.413 1.00 84.50 79 GLY A CA 1
ATOM 616 C C . GLY A 1 79 ? 14.007 -5.956 -11.890 1.00 84.50 79 GLY A C 1
ATOM 617 O O . GLY A 1 79 ? 15.101 -5.998 -12.429 1.00 84.50 79 GLY A O 1
ATOM 618 N N . GLU A 1 80 ? 12.864 -6.162 -12.540 1.00 81.88 80 GLU A N 1
ATOM 619 C CA . GLU A 1 80 ? 12.787 -6.794 -13.867 1.00 81.88 80 GLU A CA 1
ATOM 620 C C . GLU A 1 80 ? 12.360 -5.808 -14.965 1.00 81.88 80 GLU A C 1
ATOM 622 O O . GLU A 1 80 ? 12.506 -6.068 -16.155 1.00 81.88 80 GLU A O 1
ATOM 627 N N . VAL A 1 81 ? 11.779 -4.661 -14.591 1.00 80.19 81 VAL A N 1
ATOM 628 C CA . VAL A 1 81 ? 11.229 -3.697 -15.561 1.00 80.19 81 VAL A CA 1
ATOM 629 C C . VAL A 1 81 ? 12.062 -2.417 -15.611 1.00 80.19 81 VAL A C 1
ATOM 631 O O . VAL A 1 81 ? 12.393 -1.927 -16.687 1.00 80.19 81 VAL A O 1
ATOM 634 N N . ILE A 1 82 ? 12.421 -1.842 -14.463 1.00 81.25 82 ILE A N 1
ATOM 635 C CA . ILE A 1 82 ? 13.187 -0.590 -14.426 1.00 81.25 82 ILE A CA 1
ATOM 636 C C . ILE A 1 82 ? 14.672 -0.838 -14.702 1.00 81.25 82 ILE A C 1
ATOM 638 O O . ILE A 1 82 ? 15.251 -0.095 -15.489 1.00 81.25 82 ILE A O 1
ATOM 642 N N . ILE A 1 83 ? 15.281 -1.853 -14.079 1.00 79.38 83 ILE A N 1
ATOM 643 C CA . ILE A 1 83 ? 16.713 -2.154 -14.256 1.00 79.38 83 ILE A CA 1
ATOM 644 C C . ILE A 1 83 ? 17.021 -2.612 -15.689 1.00 79.38 83 ILE A C 1
ATOM 646 O O . ILE A 1 83 ? 18.015 -2.174 -16.260 1.00 79.38 83 ILE A O 1
ATOM 650 N N . ASP A 1 84 ? 16.155 -3.431 -16.287 1.00 77.94 84 ASP A N 1
ATOM 651 C CA . ASP A 1 84 ? 16.450 -4.087 -17.569 1.00 77.94 84 ASP A CA 1
ATOM 652 C C . ASP A 1 84 ? 16.184 -3.217 -18.806 1.00 77.94 84 ASP A C 1
ATOM 654 O O . ASP A 1 84 ? 16.687 -3.506 -19.894 1.00 77.94 84 ASP A O 1
ATOM 658 N N . TYR A 1 85 ? 15.376 -2.158 -18.674 1.00 78.25 85 TYR A N 1
ATOM 659 C CA . TYR A 1 85 ? 14.863 -1.403 -19.826 1.00 78.25 85 TYR A CA 1
ATOM 660 C C . TYR A 1 85 ? 15.114 0.105 -19.773 1.00 78.25 85 TYR A C 1
ATOM 662 O O . TYR A 1 85 ? 14.683 0.815 -20.691 1.00 78.25 85 TYR A O 1
ATOM 670 N N . LEU A 1 86 ? 15.760 0.622 -18.725 1.00 80.94 86 LEU A N 1
ATOM 671 C CA . LEU A 1 86 ? 16.015 2.052 -18.584 1.00 80.94 86 LEU A CA 1
ATOM 672 C C . LEU A 1 86 ? 17.457 2.360 -18.215 1.00 80.94 86 LEU A C 1
ATOM 674 O O . LEU A 1 86 ? 18.025 1.771 -17.304 1.00 80.94 86 LEU A O 1
ATOM 678 N N . ASP A 1 87 ? 17.969 3.424 -18.827 1.00 82.12 87 ASP A N 1
ATOM 679 C CA . ASP A 1 87 ? 19.318 3.908 -18.580 1.00 82.12 87 ASP A CA 1
ATOM 680 C C . ASP A 1 87 ? 19.316 5.211 -17.764 1.00 82.12 87 ASP A C 1
ATOM 682 O O . ASP A 1 87 ? 18.404 6.046 -17.838 1.00 82.12 87 ASP A O 1
ATOM 686 N N . GLY A 1 88 ? 20.400 5.420 -17.014 1.00 83.81 88 GLY A N 1
ATOM 687 C CA . GLY A 1 88 ? 20.796 6.728 -16.493 1.00 83.81 88 GLY A CA 1
ATOM 688 C C . GLY A 1 88 ? 19.778 7.399 -15.564 1.00 83.81 88 GLY A C 1
ATOM 689 O O . GLY A 1 88 ? 19.433 6.891 -14.496 1.00 83.81 88 GLY A O 1
ATOM 690 N N . GLU A 1 89 ? 19.362 8.615 -15.921 1.00 84.75 89 GLU A N 1
ATOM 691 C CA . GLU A 1 89 ? 18.544 9.473 -15.054 1.00 84.75 89 GLU A CA 1
ATOM 692 C C . GLU A 1 89 ? 17.078 9.036 -14.963 1.00 84.75 89 GLU A C 1
ATOM 694 O O . GLU A 1 89 ? 16.475 9.162 -13.895 1.00 84.75 89 GLU A O 1
ATOM 699 N N . VAL A 1 90 ? 16.513 8.484 -16.043 1.00 83.75 90 VAL A N 1
ATOM 700 C CA . VAL A 1 90 ? 15.108 8.039 -16.076 1.00 83.75 90 VAL A CA 1
ATOM 701 C C . VAL A 1 90 ? 14.911 6.847 -15.143 1.00 83.75 90 VAL A C 1
ATOM 703 O O . VAL A 1 90 ? 13.968 6.837 -14.348 1.00 83.75 90 VAL A O 1
ATOM 706 N N . MET A 1 91 ? 15.848 5.893 -15.179 1.00 88.06 91 MET A N 1
ATOM 707 C CA . MET A 1 91 ? 15.896 4.765 -14.251 1.00 88.06 91 MET A CA 1
ATOM 708 C C . MET A 1 91 ? 15.953 5.254 -12.800 1.00 88.06 91 MET A C 1
ATOM 710 O O . MET A 1 91 ? 15.087 4.907 -11.997 1.00 88.06 91 MET A O 1
ATOM 714 N N . ARG A 1 92 ? 16.929 6.113 -12.466 1.00 88.12 92 ARG A N 1
ATOM 715 C CA . ARG A 1 92 ? 17.111 6.641 -11.103 1.00 88.12 92 ARG A CA 1
ATOM 716 C C . ARG A 1 92 ? 15.855 7.338 -10.589 1.00 88.12 92 ARG A C 1
ATOM 718 O O . ARG A 1 92 ? 15.470 7.163 -9.433 1.00 88.12 92 ARG A O 1
ATOM 725 N N . TRP A 1 93 ? 15.223 8.142 -11.437 1.00 88.00 93 TRP A N 1
ATOM 726 C CA . TRP A 1 93 ? 14.038 8.893 -11.058 1.00 88.00 93 TRP A CA 1
ATOM 727 C C . TRP A 1 93 ? 12.827 7.989 -10.800 1.00 88.00 93 TRP A C 1
ATOM 729 O O . TRP A 1 93 ? 12.150 8.170 -9.786 1.00 88.00 93 TRP A O 1
ATOM 739 N N . LEU A 1 94 ? 12.569 6.993 -11.653 1.00 89.62 94 LEU A N 1
ATOM 740 C CA . LEU A 1 94 ? 11.475 6.039 -11.428 1.00 89.62 94 LEU A CA 1
ATOM 741 C C . LEU A 1 94 ? 11.729 5.139 -10.237 1.00 89.62 94 LEU A C 1
ATOM 743 O O . LEU A 1 94 ? 10.824 4.954 -9.427 1.00 89.62 94 LEU A O 1
ATOM 747 N N . TRP A 1 95 ? 12.961 4.653 -10.097 1.00 90.75 95 TRP A N 1
ATOM 748 C CA . TRP A 1 95 ? 13.379 3.883 -8.936 1.00 90.75 95 TRP A CA 1
ATOM 749 C C . TRP A 1 95 ? 13.033 4.627 -7.648 1.00 90.75 9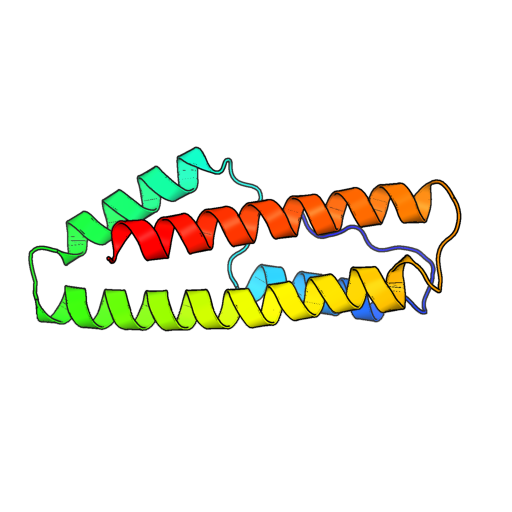5 TRP A C 1
ATOM 751 O O . TRP A 1 95 ? 12.285 4.131 -6.812 1.00 90.75 95 TRP A O 1
ATOM 761 N N . MET A 1 96 ? 13.475 5.884 -7.537 1.00 90.88 96 MET A N 1
ATOM 762 C CA . MET A 1 96 ? 13.176 6.736 -6.386 1.00 90.88 96 MET A CA 1
ATOM 763 C C . MET A 1 96 ? 11.665 6.887 -6.144 1.00 90.88 96 MET A C 1
ATOM 765 O O . MET A 1 96 ? 11.223 6.873 -4.995 1.00 90.88 96 MET A O 1
ATOM 769 N N . ARG A 1 97 ? 10.855 7.035 -7.201 1.00 91.19 97 ARG A N 1
ATOM 770 C CA . ARG A 1 97 ? 9.394 7.176 -7.076 1.00 91.19 97 ARG A CA 1
ATOM 771 C C . ARG A 1 97 ? 8.730 5.904 -6.560 1.00 91.19 97 ARG A C 1
ATOM 773 O O . ARG A 1 97 ? 7.909 6.005 -5.649 1.00 91.19 97 ARG A O 1
ATOM 780 N N . VAL A 1 98 ? 9.082 4.744 -7.110 1.00 92.25 98 VAL A N 1
ATOM 781 C CA . VAL A 1 98 ? 8.504 3.459 -6.695 1.00 92.25 98 VAL A CA 1
ATOM 782 C C . VAL A 1 98 ? 8.974 3.099 -5.288 1.00 92.25 98 VAL A C 1
ATOM 784 O O . VAL A 1 98 ? 8.135 2.819 -4.441 1.00 92.25 98 VAL A O 1
ATOM 787 N N . SER A 1 99 ? 10.270 3.223 -4.980 1.00 92.44 99 SER A N 1
ATOM 788 C CA . SER A 1 99 ? 10.785 2.965 -3.627 1.00 92.44 99 SER A CA 1
ATOM 789 C C . SER A 1 99 ? 10.168 3.897 -2.579 1.00 92.44 99 SER A C 1
ATOM 791 O O . SER A 1 99 ? 9.838 3.462 -1.479 1.00 92.44 99 SER A O 1
ATOM 793 N N . SER A 1 100 ? 9.957 5.177 -2.909 1.00 91.94 100 SER A N 1
ATOM 794 C CA . SER A 1 100 ? 9.276 6.110 -2.002 1.00 91.94 100 SER A CA 1
ATOM 795 C C . SER A 1 100 ? 7.817 5.715 -1.749 1.00 91.94 100 SER A C 1
ATOM 797 O O . SER A 1 100 ? 7.339 5.858 -0.624 1.00 91.94 100 SER A O 1
ATOM 799 N N . ALA A 1 101 ? 7.110 5.214 -2.767 1.00 92.25 101 ALA A N 1
ATOM 800 C CA . ALA A 1 101 ? 5.750 4.708 -2.603 1.00 92.25 101 ALA A CA 1
ATOM 801 C C . ALA A 1 101 ? 5.722 3.425 -1.759 1.00 92.25 101 ALA A C 1
ATOM 803 O O . ALA A 1 101 ? 4.927 3.350 -0.824 1.00 92.25 101 ALA A O 1
ATOM 804 N N . ALA A 1 102 ? 6.633 2.482 -2.020 1.00 93.88 102 ALA A N 1
ATOM 805 C CA . ALA A 1 102 ? 6.779 1.244 -1.255 1.00 93.88 102 ALA A CA 1
ATOM 806 C C . ALA A 1 102 ? 7.004 1.523 0.238 1.00 93.88 102 ALA A C 1
ATOM 808 O O . ALA A 1 102 ? 6.283 0.996 1.078 1.00 93.88 102 ALA A O 1
ATOM 809 N N . PHE A 1 103 ? 7.913 2.447 0.571 1.00 92.31 103 PHE A N 1
ATOM 810 C CA . PHE A 1 103 ? 8.158 2.848 1.960 1.00 92.31 103 PHE A CA 1
ATOM 811 C C . PHE A 1 103 ? 6.892 3.371 2.655 1.00 92.31 103 PHE A C 1
ATOM 813 O O . PHE A 1 103 ? 6.620 3.049 3.810 1.00 92.31 103 PHE A O 1
ATOM 820 N N . LYS A 1 104 ? 6.086 4.180 1.957 1.00 92.12 104 LYS A N 1
ATOM 821 C CA . LYS A 1 104 ? 4.832 4.706 2.514 1.00 92.12 104 LYS A CA 1
ATOM 822 C C . LYS A 1 104 ? 3.780 3.618 2.707 1.00 92.12 104 LYS A C 1
ATOM 824 O O . LYS A 1 104 ? 3.020 3.701 3.665 1.00 92.12 104 LYS A O 1
ATOM 829 N N . ILE A 1 105 ? 3.713 2.642 1.805 1.00 93.56 105 ILE A N 1
ATOM 830 C CA . ILE A 1 105 ? 2.807 1.492 1.918 1.00 93.56 105 ILE A CA 1
ATOM 831 C C . ILE A 1 105 ? 3.190 0.658 3.136 1.00 93.56 105 ILE A C 1
ATOM 833 O O . ILE A 1 105 ? 2.358 0.498 4.025 1.00 93.56 105 ILE A O 1
ATOM 837 N N . GLN A 1 106 ? 4.464 0.269 3.235 1.00 94.31 106 GLN A N 1
ATOM 838 C CA . GLN A 1 106 ? 5.006 -0.462 4.383 1.00 94.31 106 GLN A CA 1
ATOM 839 C C . GLN A 1 106 ? 4.725 0.268 5.694 1.00 94.31 106 GLN A C 1
ATOM 841 O O . GLN A 1 106 ? 4.191 -0.325 6.621 1.00 94.31 106 GLN A O 1
ATOM 846 N N . TYR A 1 107 ? 4.977 1.580 5.758 1.00 93.38 107 TYR A N 1
ATOM 847 C CA . TYR A 1 107 ? 4.659 2.363 6.951 1.00 93.38 107 TYR A CA 1
ATOM 848 C C . TYR A 1 107 ? 3.178 2.264 7.344 1.00 93.38 107 TYR A C 1
ATOM 850 O O . TYR A 1 107 ? 2.861 2.087 8.518 1.00 93.38 107 TYR A O 1
ATOM 858 N N . LYS A 1 108 ? 2.257 2.407 6.380 1.00 93.94 108 LYS A N 1
ATOM 859 C CA . LYS A 1 108 ? 0.816 2.336 6.660 1.00 93.94 108 LYS A CA 1
ATOM 860 C C . LYS A 1 108 ? 0.414 0.938 7.136 1.00 93.94 108 LYS A C 1
ATOM 862 O O . LYS A 1 108 ? -0.373 0.847 8.070 1.00 93.94 108 LYS A O 1
ATOM 867 N N . MET A 1 109 ? 0.970 -0.117 6.543 1.00 95.62 109 MET A N 1
ATOM 868 C CA . MET A 1 109 ? 0.739 -1.503 6.965 1.00 95.62 109 MET A CA 1
ATOM 869 C C . MET A 1 109 ? 1.250 -1.741 8.385 1.00 95.62 109 MET A C 1
ATOM 871 O O . MET A 1 109 ? 0.468 -2.132 9.242 1.00 95.62 109 MET A O 1
ATOM 875 N N . THR A 1 110 ? 2.488 -1.341 8.685 1.00 95.38 110 THR A N 1
ATOM 876 C CA . THR A 1 110 ? 3.049 -1.439 10.039 1.00 95.38 110 THR A CA 1
ATOM 877 C C . THR A 1 110 ? 2.221 -0.668 11.064 1.00 95.38 110 THR A C 1
ATOM 879 O O . THR A 1 110 ? 2.056 -1.114 12.193 1.00 95.38 110 THR A O 1
ATOM 882 N N . VAL A 1 111 ? 1.671 0.496 10.701 1.00 94.62 111 VAL A N 1
ATOM 883 C CA . VAL A 1 111 ? 0.758 1.232 11.588 1.00 94.62 111 VAL A CA 1
ATOM 884 C C . VAL A 1 111 ? -0.494 0.420 11.904 1.00 94.62 111 VAL A C 1
ATOM 886 O O . VAL A 1 111 ? -0.934 0.446 13.052 1.00 94.62 111 VAL A O 1
ATOM 889 N N . VAL A 1 112 ? -1.075 -0.247 10.905 1.00 95.38 112 VAL A N 1
ATOM 890 C CA . VAL A 1 112 ? -2.249 -1.103 11.096 1.00 95.38 112 VAL A CA 1
ATOM 891 C C . VAL A 1 112 ? -1.894 -2.256 12.026 1.00 95.38 112 VAL A C 1
ATOM 893 O O . VAL A 1 112 ? -2.533 -2.379 13.061 1.00 95.38 112 VAL A O 1
ATOM 896 N N . GLU A 1 113 ? -0.849 -3.018 11.710 1.00 95.12 113 GLU A N 1
ATOM 897 C CA . GLU A 1 113 ? -0.398 -4.174 12.499 1.00 95.12 113 GLU A CA 1
ATOM 898 C C . GLU A 1 113 ? -0.158 -3.787 13.965 1.00 95.12 113 GLU A C 1
ATOM 900 O O . GLU A 1 113 ? -0.829 -4.287 14.858 1.00 95.12 113 GLU A O 1
ATOM 905 N N . VAL A 1 114 ? 0.672 -2.768 14.215 1.00 94.69 114 VAL A N 1
ATOM 906 C CA . VAL A 1 114 ? 1.011 -2.316 15.578 1.00 94.69 114 VAL A CA 1
ATOM 907 C C . VAL A 1 114 ? -0.196 -1.791 16.363 1.00 94.69 114 VAL A C 1
ATOM 909 O O . VAL A 1 114 ? -0.172 -1.772 17.591 1.00 94.69 114 VAL A O 1
ATOM 912 N N . CYS A 1 115 ? -1.221 -1.266 15.690 1.00 93.06 115 CYS A N 1
ATOM 913 C CA . CYS A 1 115 ? -2.409 -0.751 16.372 1.00 93.06 115 CYS A CA 1
ATOM 914 C C . CYS A 1 115 ? -3.498 -1.813 16.579 1.00 93.06 115 CYS A C 1
ATOM 916 O O . CYS A 1 115 ? -4.455 -1.522 17.301 1.00 93.06 115 CYS A O 1
ATOM 918 N N . LEU A 1 116 ? -3.409 -2.956 15.896 1.00 92.81 116 LEU A N 1
ATOM 919 C CA . LEU A 1 116 ? -4.358 -4.064 16.010 1.00 92.81 116 LEU A CA 1
ATOM 920 C C . LEU A 1 116 ? -3.818 -5.226 16.859 1.00 92.81 116 LEU A C 1
ATOM 922 O O . LEU A 1 116 ? -4.639 -5.980 17.381 1.00 92.81 116 LEU A O 1
ATOM 926 N N . ASP A 1 117 ? -2.494 -5.328 17.014 1.00 83.31 117 ASP A N 1
ATOM 927 C CA . ASP A 1 117 ? -1.808 -6.161 18.016 1.00 83.31 117 ASP A CA 1
ATOM 928 C C . ASP A 1 117 ? -2.133 -5.734 19.464 1.00 83.31 117 ASP A C 1
ATOM 930 O O . ASP A 1 117 ? -2.319 -6.635 20.320 1.00 83.31 117 ASP A O 1
#

pLDDT: mean 90.05, std 6.98, range [55.53, 97.38]

Radius of gyration: 16.53 Å; chains: 1; bounding box: 40×21×46 Å

Foldseek 3Di:
DQLDADPPPQLRVLSVVLSVLCVVLPPDPDDLVVLLVVVVVVQVVQVVPPVSNVVVLVVLVVSLVSLVVSLVSLVCCLPPPLVPRDDDPVSVVSNVVSVVSNVSSVSSSVSSVVVSD

Organism: NCBI:txid1314778

Sequence (117 aa):
IPIPLTPNVKITAPLESLNESLRNWGYTNEDPSGFLKSFRKELAQVSADPVALVEFIKAKEAWVEAGDVLLDTMQYVLGEVIIDYLDGEVMRWLWMRVSSAAFKIQYKMTVVEVCLD